Protein AF-A0A1Y2V4P5-F1 (afdb_monomer_lite)

Foldseek 3Di:
DVVVVVVVVVVVVVVVVVVVVVVVVVVVVVVVVVVVVVVVVVVVVVVVVVVVVVVVVVVVVVVVVVCVVVVVVVVVVVVVVVVVVVVVVVVVCVVPDPDDDPVVVVVVVVVVVVVVVVVVCCQPACPHPVRHPVVVVVVVVVVVVVVVVVVD

pLDDT: mean 91.2, std 8.04, range [57.41, 98.31]

Structure (mmCIF, N/CA/C/O backbone):
data_AF-A0A1Y2V4P5-F1
#
_entry.id   AF-A0A1Y2V4P5-F1
#
loop_
_atom_site.group_PDB
_atom_site.id
_atom_site.type_symbol
_atom_site.label_atom_id
_atom_site.label_alt_id
_atom_site.label_comp_id
_atom_site.label_asym_id
_atom_site.label_entity_id
_atom_site.label_seq_id
_atom_site.pdbx_PDB_ins_code
_atom_site.Cartn_x
_atom_site.Cartn_y
_atom_site.Cartn_z
_atom_site.occupancy
_atom_site.B_iso_or_equiv
_atom_site.auth_seq_id
_atom_site.auth_comp_id
_atom_site.auth_asym_id
_atom_site.auth_atom_id
_atom_site.pdbx_PDB_model_num
ATOM 1 N N . LEU A 1 1 ? 54.640 -1.227 -67.099 1.00 63.88 1 LEU A N 1
ATOM 2 C CA . LEU A 1 1 ? 53.188 -1.369 -67.355 1.00 63.88 1 LEU A CA 1
ATOM 3 C C . LEU A 1 1 ? 52.501 -2.134 -66.219 1.00 63.88 1 LEU A C 1
ATOM 5 O O . LEU A 1 1 ? 51.773 -1.496 -65.479 1.00 63.88 1 LEU A O 1
ATOM 9 N N . ARG A 1 2 ? 52.864 -3.396 -65.936 1.00 77.75 2 ARG A N 1
ATOM 10 C CA . ARG A 1 2 ? 52.255 -4.213 -64.853 1.00 77.75 2 ARG A CA 1
ATOM 11 C C . ARG A 1 2 ? 52.201 -3.594 -63.443 1.00 77.75 2 ARG A C 1
ATOM 13 O O . ARG A 1 2 ? 51.210 -3.768 -62.751 1.00 77.75 2 ARG A O 1
ATOM 20 N N . ALA A 1 3 ? 53.236 -2.876 -62.998 1.00 87.50 3 ALA A N 1
ATOM 21 C CA . ALA A 1 3 ? 53.235 -2.251 -61.665 1.00 87.50 3 ALA A CA 1
ATOM 22 C C . ALA A 1 3 ? 52.226 -1.092 -61.545 1.00 87.50 3 ALA A C 1
ATOM 24 O O . ALA A 1 3 ? 51.675 -0.853 -60.476 1.00 87.50 3 ALA A O 1
ATOM 25 N N . LEU A 1 4 ? 51.977 -0.390 -62.653 1.00 89.62 4 LEU A N 1
ATOM 26 C CA . LEU A 1 4 ? 51.050 0.738 -62.700 1.00 89.62 4 LEU A CA 1
ATOM 27 C C . LEU A 1 4 ? 49.599 0.240 -62.755 1.00 89.62 4 LEU A C 1
ATOM 29 O O . LEU A 1 4 ? 48.743 0.781 -62.067 1.00 89.62 4 LEU A O 1
ATOM 33 N N . GLU A 1 5 ? 49.357 -0.852 -63.483 1.00 90.44 5 GLU A N 1
ATOM 34 C CA . GLU A 1 5 ? 48.076 -1.575 -63.492 1.00 90.44 5 GLU A CA 1
ATOM 35 C C . GLU A 1 5 ? 47.750 -2.171 -62.112 1.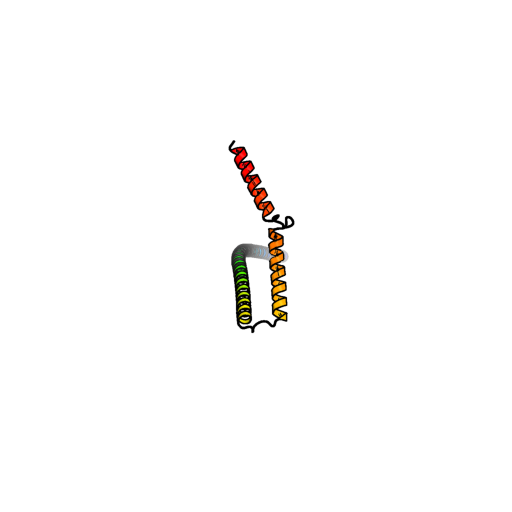00 90.44 5 GLU A C 1
ATOM 37 O O . GLU A 1 5 ? 46.641 -2.002 -61.617 1.00 90.44 5 GLU A O 1
ATOM 42 N N . ALA A 1 6 ? 48.726 -2.795 -61.440 1.00 90.94 6 ALA A N 1
ATOM 43 C CA . ALA A 1 6 ? 48.538 -3.329 -60.089 1.00 90.94 6 ALA A CA 1
ATOM 44 C C . ALA A 1 6 ? 48.200 -2.229 -59.067 1.00 90.94 6 ALA A C 1
ATOM 46 O O . ALA A 1 6 ? 47.293 -2.396 -58.255 1.00 90.94 6 ALA A O 1
ATOM 47 N N . PHE A 1 7 ? 48.884 -1.081 -59.140 1.00 92.25 7 PHE A N 1
ATOM 48 C CA . PHE A 1 7 ? 48.581 0.070 -58.289 1.00 92.25 7 PHE A CA 1
ATOM 49 C C . PHE A 1 7 ? 47.193 0.659 -58.580 1.00 92.25 7 PHE A C 1
ATOM 51 O O . PHE A 1 7 ? 46.476 1.040 -57.657 1.00 92.25 7 PHE A O 1
ATOM 58 N N . GLN A 1 8 ? 46.788 0.713 -59.852 1.00 93.06 8 GLN A N 1
ATOM 59 C CA . GLN A 1 8 ? 45.461 1.182 -60.247 1.00 93.06 8 GLN A CA 1
ATOM 60 C C . GLN A 1 8 ? 44.346 0.279 -59.696 1.00 93.06 8 GLN A C 1
ATOM 62 O O . GLN A 1 8 ? 43.347 0.792 -59.189 1.00 93.06 8 GLN A O 1
ATOM 67 N N . GLU A 1 9 ? 44.519 -1.043 -59.751 1.00 92.56 9 GLU A N 1
ATOM 68 C CA . GLU A 1 9 ? 43.554 -1.994 -59.187 1.00 92.56 9 GLU A CA 1
ATOM 69 C C . GLU A 1 9 ? 43.514 -1.947 -57.652 1.00 92.56 9 GLU A C 1
ATOM 71 O O . GLU A 1 9 ? 42.431 -1.975 -57.059 1.00 92.56 9 GLU A O 1
ATOM 76 N N . GLU A 1 10 ? 44.660 -1.787 -56.983 1.00 93.94 10 GLU A N 1
ATOM 77 C CA . GLU A 1 10 ? 44.693 -1.601 -55.528 1.00 93.94 10 GLU A CA 1
ATOM 78 C C . GLU A 1 10 ? 43.991 -0.297 -55.116 1.00 93.94 10 GLU A C 1
ATOM 80 O O . GLU A 1 10 ? 43.168 -0.295 -54.197 1.00 93.94 10 GLU A O 1
ATOM 85 N N . LEU A 1 11 ? 44.243 0.806 -55.830 1.00 95.25 11 LEU A N 1
ATOM 86 C CA . LEU A 1 11 ? 43.587 2.088 -55.577 1.00 95.25 11 LEU A CA 1
ATOM 87 C C . LEU A 1 11 ? 42.070 1.981 -55.767 1.00 95.25 11 LEU A C 1
ATOM 89 O O . LEU A 1 11 ? 41.306 2.463 -54.932 1.00 95.25 11 LEU A O 1
ATOM 93 N N . ARG A 1 12 ? 41.623 1.318 -56.840 1.00 94.69 12 ARG A N 1
ATOM 94 C CA . ARG A 1 12 ? 40.201 1.078 -57.100 1.00 94.69 12 ARG A CA 1
ATOM 95 C C . ARG A 1 12 ? 39.562 0.255 -55.985 1.00 94.69 12 ARG A C 1
ATOM 97 O O . ARG A 1 12 ? 38.476 0.604 -55.530 1.00 94.69 12 ARG A O 1
ATOM 104 N N . THR A 1 13 ? 40.245 -0.788 -55.522 1.00 95.38 13 THR A N 1
ATOM 105 C CA . THR A 1 13 ? 39.771 -1.643 -54.426 1.00 95.38 13 THR A CA 1
ATOM 106 C C . THR A 1 13 ? 39.636 -0.844 -53.132 1.00 95.38 13 THR A C 1
ATOM 108 O O . THR A 1 13 ? 38.563 -0.845 -52.534 1.00 95.38 13 THR A O 1
ATOM 111 N N . ARG A 1 14 ? 40.651 -0.058 -52.751 1.00 95.25 14 ARG A N 1
ATOM 112 C CA . ARG A 1 14 ? 40.589 0.785 -51.543 1.00 95.25 14 ARG A CA 1
ATOM 113 C C . ARG A 1 14 ? 39.506 1.857 -51.616 1.00 95.25 14 ARG A C 1
ATOM 115 O O . ARG A 1 14 ? 38.835 2.126 -50.624 1.00 95.25 14 ARG A O 1
ATOM 122 N N . LEU A 1 15 ? 39.309 2.474 -52.782 1.00 96.00 15 LEU A N 1
ATOM 123 C CA . LEU A 1 15 ? 38.233 3.450 -52.964 1.00 96.00 15 LEU A CA 1
ATOM 124 C C . LEU A 1 15 ? 36.855 2.795 -52.814 1.00 96.00 15 LEU A C 1
ATOM 126 O O . LEU A 1 15 ? 35.998 3.357 -52.135 1.00 96.00 15 LEU A O 1
ATOM 130 N N . LEU A 1 16 ? 36.660 1.594 -53.370 1.00 96.44 16 LEU A N 1
ATOM 131 C CA . LEU A 1 16 ? 35.429 0.822 -53.183 1.00 96.44 16 LEU A CA 1
ATOM 132 C C . LEU A 1 16 ? 35.216 0.437 -51.713 1.00 96.44 16 LEU A C 1
ATOM 134 O O . LEU A 1 16 ? 34.113 0.609 -51.197 1.00 96.44 16 LEU A O 1
ATOM 138 N N . GLU A 1 17 ? 36.257 -0.016 -51.016 1.00 96.69 17 GLU A N 1
ATOM 139 C CA . GLU A 1 17 ? 36.202 -0.311 -49.578 1.00 96.69 17 GLU A CA 1
ATOM 140 C C . GLU A 1 17 ? 35.799 0.920 -48.759 1.00 96.69 17 GLU A C 1
ATOM 142 O O . GLU A 1 17 ? 34.940 0.828 -47.880 1.00 96.69 17 GLU A O 1
ATOM 147 N N . HIS A 1 18 ? 36.359 2.093 -49.068 1.00 96.38 18 HIS A N 1
ATOM 148 C CA . HIS A 1 18 ? 35.982 3.343 -48.413 1.00 96.38 18 HIS A CA 1
ATOM 149 C C . HIS A 1 18 ? 34.531 3.743 -48.700 1.00 96.38 18 HIS A C 1
ATOM 151 O O . HIS A 1 18 ? 33.840 4.190 -47.782 1.00 96.38 18 HIS A O 1
ATOM 157 N N . THR A 1 19 ? 34.033 3.550 -49.924 1.00 96.31 19 THR A N 1
ATOM 158 C CA . THR A 1 19 ? 32.618 3.788 -50.247 1.00 96.31 19 THR A CA 1
ATOM 159 C C . THR A 1 19 ? 31.701 2.844 -49.467 1.00 96.31 19 THR A C 1
ATOM 161 O O . THR A 1 19 ? 30.756 3.306 -48.830 1.00 96.31 19 THR A O 1
ATOM 164 N N . ILE A 1 20 ? 32.023 1.548 -49.410 1.00 96.62 20 ILE A N 1
ATOM 165 C CA . ILE A 1 20 ? 31.262 0.562 -48.625 1.00 96.62 20 ILE A CA 1
ATOM 166 C C . ILE A 1 20 ? 31.280 0.930 -47.132 1.00 96.62 20 ILE A C 1
ATOM 168 O O . ILE A 1 20 ? 30.249 0.880 -46.454 1.00 96.62 20 ILE A O 1
ATOM 172 N N . ALA A 1 21 ? 32.431 1.347 -46.599 1.00 96.69 21 ALA A N 1
ATOM 173 C CA . ALA A 1 21 ? 32.545 1.801 -45.217 1.00 96.69 21 ALA A CA 1
ATOM 174 C C . ALA A 1 21 ? 31.667 3.038 -44.944 1.00 96.69 21 ALA A C 1
ATOM 176 O O . ALA A 1 21 ? 30.984 3.101 -43.922 1.00 96.69 21 ALA A O 1
ATOM 177 N N . LEU A 1 22 ? 31.615 4.004 -45.864 1.00 97.25 22 LEU A N 1
ATOM 178 C CA . LEU A 1 22 ? 30.737 5.170 -45.734 1.00 97.25 22 LEU A CA 1
ATOM 179 C C . LEU A 1 22 ? 29.254 4.780 -45.759 1.00 97.25 22 LEU A C 1
ATOM 181 O O . LEU A 1 22 ? 28.493 5.213 -44.888 1.00 97.25 22 LEU A O 1
ATOM 185 N N . ASP A 1 23 ? 28.844 3.922 -46.690 1.00 96.81 23 ASP A N 1
ATOM 186 C CA . ASP A 1 23 ? 27.454 3.474 -46.805 1.00 96.81 23 ASP A CA 1
ATOM 187 C C . ASP A 1 23 ? 27.000 2.701 -45.561 1.00 96.81 23 ASP A C 1
ATOM 189 O O . ASP A 1 23 ? 25.920 2.953 -45.011 1.00 96.81 23 ASP A O 1
ATOM 193 N N . THR A 1 24 ? 27.855 1.813 -45.047 1.00 96.88 24 THR A N 1
ATOM 194 C CA . THR A 1 24 ? 27.588 1.075 -43.804 1.00 96.88 24 THR A CA 1
ATOM 195 C C . THR A 1 24 ? 27.502 2.005 -42.595 1.00 96.88 24 THR A C 1
ATOM 197 O O . THR A 1 24 ? 26.588 1.856 -41.779 1.00 96.88 24 THR A O 1
ATOM 200 N N . MET A 1 25 ? 28.362 3.024 -42.496 1.00 97.00 25 MET A N 1
ATOM 201 C CA . MET A 1 25 ? 28.271 4.045 -41.446 1.00 97.00 25 MET A CA 1
ATOM 202 C C . MET A 1 25 ? 26.970 4.851 -41.532 1.00 97.00 25 MET A C 1
ATOM 204 O O . MET A 1 25 ? 26.321 5.099 -40.509 1.00 97.00 25 MET A O 1
ATOM 208 N N . HIS A 1 26 ? 26.532 5.228 -42.735 1.00 96.88 26 HIS A N 1
ATOM 209 C CA . HIS A 1 26 ? 25.262 5.926 -42.929 1.00 96.88 26 HIS A CA 1
ATOM 210 C C . HIS A 1 26 ? 24.056 5.061 -42.544 1.00 96.88 26 HIS A C 1
ATOM 212 O O . HIS A 1 26 ? 23.150 5.545 -41.850 1.00 96.88 26 HIS A O 1
ATOM 218 N N . ALA A 1 27 ? 24.048 3.787 -42.940 1.00 97.06 27 ALA A N 1
ATOM 219 C CA . ALA A 1 27 ? 23.013 2.833 -42.556 1.00 97.06 27 ALA A CA 1
ATOM 220 C C . ALA A 1 27 ? 22.975 2.627 -41.033 1.00 97.06 27 ALA A C 1
ATOM 222 O O . ALA A 1 27 ? 21.906 2.702 -40.417 1.00 97.06 27 ALA A O 1
ATOM 223 N N . LEU A 1 28 ? 24.142 2.464 -40.401 1.00 97.62 28 LEU A N 1
ATOM 224 C CA . LEU A 1 28 ? 24.252 2.293 -38.956 1.00 97.62 28 LEU A CA 1
ATOM 225 C C . LEU A 1 28 ? 23.748 3.531 -38.206 1.00 97.62 28 LEU A C 1
ATOM 227 O O . LEU A 1 28 ? 22.953 3.406 -37.276 1.00 97.62 28 LEU A O 1
ATOM 231 N N . LYS A 1 29 ? 24.115 4.738 -38.651 1.00 97.25 29 LYS A N 1
ATOM 232 C CA . LYS A 1 29 ? 23.642 5.999 -38.058 1.00 97.25 29 LYS A CA 1
ATOM 233 C C . LYS A 1 29 ? 22.119 6.132 -38.123 1.00 97.25 29 LYS A C 1
ATOM 235 O O . LYS A 1 29 ? 21.505 6.579 -37.153 1.00 97.25 29 LYS A O 1
ATOM 240 N N . LYS A 1 30 ? 21.493 5.732 -39.238 1.00 97.50 30 LYS A N 1
ATOM 241 C CA . LYS A 1 30 ? 20.023 5.698 -39.361 1.00 97.50 30 LYS A CA 1
ATOM 242 C C . LYS A 1 30 ? 19.407 4.710 -38.368 1.00 97.50 30 LYS A C 1
ATOM 244 O O . LYS A 1 30 ? 18.472 5.075 -37.658 1.00 97.50 30 LYS A O 1
ATOM 249 N N . ARG A 1 31 ? 19.967 3.501 -38.257 1.00 97.25 31 ARG A N 1
ATOM 250 C CA . ARG A 1 31 ? 19.486 2.474 -37.320 1.00 97.25 31 ARG A CA 1
ATOM 251 C C . ARG A 1 31 ? 19.613 2.915 -35.863 1.00 97.25 31 ARG A C 1
ATOM 253 O O . ARG A 1 31 ? 18.657 2.776 -35.108 1.00 97.25 31 ARG A O 1
ATOM 260 N N . VAL A 1 32 ? 20.740 3.521 -35.485 1.00 97.94 32 VAL A N 1
ATOM 261 C CA . VAL A 1 32 ? 20.949 4.074 -34.137 1.00 97.94 32 VAL A CA 1
ATOM 262 C C . VAL A 1 32 ? 19.889 5.124 -33.807 1.00 97.94 32 VAL A C 1
ATOM 264 O O . VAL A 1 32 ? 19.307 5.077 -32.727 1.00 97.94 32 VAL A O 1
ATOM 267 N N . ARG A 1 33 ? 19.578 6.031 -34.742 1.00 97.56 33 ARG A N 1
ATOM 268 C CA . ARG A 1 33 ? 18.516 7.032 -34.546 1.00 97.56 33 ARG A CA 1
ATOM 269 C C . ARG A 1 33 ? 17.133 6.396 -34.366 1.00 97.56 33 ARG A C 1
ATOM 271 O O . ARG A 1 33 ? 16.385 6.855 -33.507 1.00 9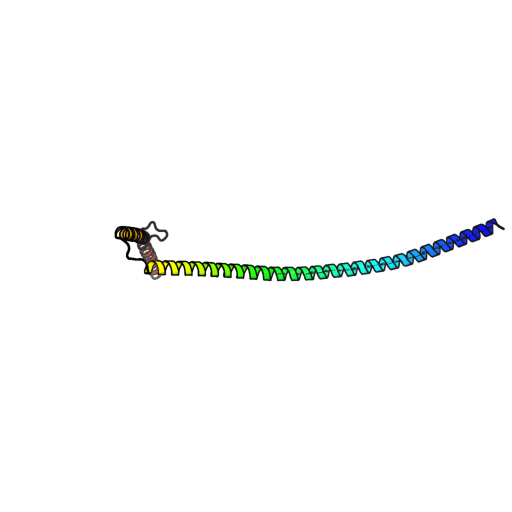7.56 33 ARG A O 1
ATOM 278 N N . SER A 1 34 ? 16.805 5.347 -35.129 1.00 97.69 34 SER A N 1
ATOM 279 C CA . SER A 1 34 ? 15.539 4.607 -34.965 1.00 97.69 34 SER A CA 1
ATOM 280 C C . SER A 1 34 ? 15.430 4.000 -33.570 1.00 97.69 34 SER A C 1
ATOM 282 O O . SER A 1 34 ? 14.491 4.294 -32.836 1.00 97.69 34 SER A O 1
ATOM 284 N N . VAL A 1 35 ? 16.457 3.253 -33.156 1.00 97.81 35 VAL A N 1
ATOM 285 C CA . VAL A 1 35 ? 16.493 2.593 -31.843 1.00 97.81 35 VAL A CA 1
ATOM 286 C C . VAL A 1 35 ? 16.458 3.615 -30.704 1.00 97.81 35 VAL A C 1
ATOM 288 O O . VAL A 1 35 ? 15.806 3.395 -29.688 1.00 97.81 35 VAL A O 1
ATOM 291 N N . GLN A 1 36 ? 17.118 4.767 -30.854 1.00 97.88 36 GLN A N 1
ATOM 292 C CA . GLN A 1 36 ? 17.042 5.845 -29.864 1.00 97.88 36 GLN A CA 1
ATOM 293 C C . GLN A 1 36 ? 15.625 6.416 -29.733 1.00 97.88 36 GLN A C 1
ATOM 295 O O . GLN A 1 36 ? 15.183 6.677 -28.613 1.00 97.88 36 GLN A O 1
ATOM 300 N N . LYS A 1 37 ? 14.901 6.578 -30.846 1.00 97.75 37 LYS A N 1
ATOM 301 C CA . LYS A 1 37 ? 13.505 7.031 -30.833 1.00 97.75 37 LYS A CA 1
ATOM 302 C C . LYS A 1 37 ? 12.594 6.005 -30.152 1.00 97.75 37 LYS A C 1
ATOM 304 O O . LYS A 1 37 ? 11.808 6.388 -29.292 1.00 97.75 37 LYS A O 1
ATOM 309 N N . GLU A 1 38 ? 12.754 4.724 -30.473 1.00 97.94 38 GLU A N 1
ATOM 310 C CA . GLU A 1 38 ? 12.013 3.620 -29.842 1.00 97.94 38 GLU A CA 1
ATOM 311 C C . GLU A 1 38 ? 12.307 3.515 -28.339 1.00 97.94 38 GLU A C 1
ATOM 313 O O . GLU A 1 38 ? 11.406 3.355 -27.520 1.00 97.94 38 GLU A O 1
ATOM 318 N N . LYS A 1 39 ? 13.571 3.683 -27.935 1.00 97.94 39 LYS A N 1
ATOM 319 C CA . LYS A 1 39 ? 13.948 3.723 -26.517 1.00 97.94 39 LYS A CA 1
ATOM 320 C C . LYS A 1 39 ? 13.233 4.854 -25.777 1.00 97.94 39 LYS A C 1
ATOM 322 O O . LYS A 1 39 ? 12.798 4.662 -24.642 1.00 97.94 39 LYS A O 1
ATOM 327 N N . LEU A 1 40 ? 13.143 6.036 -26.387 1.00 97.94 40 LEU A N 1
ATOM 328 C CA . LEU A 1 40 ? 12.450 7.176 -25.788 1.00 97.94 40 LEU A CA 1
ATOM 329 C C . LEU A 1 40 ? 10.944 6.923 -25.679 1.00 97.94 40 LEU A C 1
ATOM 331 O O . LEU A 1 40 ? 10.392 7.178 -24.611 1.00 97.94 40 LEU A O 1
ATOM 335 N N . SER A 1 41 ? 10.303 6.364 -26.712 1.00 98.06 41 SER A N 1
ATOM 336 C CA . SER A 1 41 ? 8.871 6.036 -26.655 1.00 98.06 41 SER A CA 1
ATOM 337 C C . SER A 1 41 ? 8.565 4.972 -25.598 1.00 98.06 41 SER A C 1
ATOM 339 O O . SER A 1 41 ? 7.670 5.150 -24.774 1.00 98.06 41 SER A O 1
ATOM 341 N N . LEU A 1 42 ? 9.376 3.914 -25.523 1.00 98.31 42 LEU A N 1
ATOM 342 C CA . LEU A 1 42 ? 9.232 2.892 -24.484 1.00 98.31 42 LEU A CA 1
ATOM 343 C C . LEU A 1 42 ? 9.425 3.479 -23.082 1.00 98.31 42 LEU A C 1
ATOM 345 O O . LEU A 1 42 ? 8.706 3.121 -22.151 1.00 98.31 42 LEU A O 1
ATOM 349 N N . ARG A 1 43 ? 10.362 4.420 -22.912 1.00 98.06 43 ARG A N 1
ATOM 350 C CA . ARG A 1 43 ? 10.545 5.111 -21.630 1.00 98.06 43 ARG A CA 1
ATOM 351 C C . ARG A 1 43 ? 9.307 5.923 -21.251 1.00 98.06 43 ARG A C 1
ATOM 353 O O . ARG A 1 43 ? 8.909 5.874 -20.088 1.00 98.06 43 ARG A O 1
ATOM 360 N N . THR A 1 44 ? 8.702 6.643 -22.195 1.00 97.88 44 THR A N 1
ATOM 361 C CA . THR A 1 44 ? 7.468 7.396 -21.928 1.00 97.88 44 THR A CA 1
ATOM 362 C C . THR A 1 44 ? 6.306 6.474 -21.572 1.00 97.88 44 THR A C 1
ATOM 364 O O . THR A 1 44 ? 5.577 6.762 -20.625 1.00 97.88 44 THR A O 1
ATOM 367 N N . ASP A 1 45 ? 6.189 5.323 -22.237 1.00 98.12 45 ASP A N 1
ATOM 368 C CA . ASP A 1 45 ? 5.160 4.331 -21.925 1.00 98.12 45 ASP A CA 1
ATOM 369 C C . ASP A 1 45 ? 5.352 3.714 -20.540 1.00 98.12 45 ASP A C 1
ATOM 371 O O . ASP A 1 45 ? 4.399 3.627 -19.768 1.00 98.12 45 ASP A O 1
ATOM 375 N N . ILE A 1 46 ? 6.588 3.362 -20.170 1.00 98.19 46 ILE A N 1
ATOM 376 C CA . ILE A 1 46 ? 6.900 2.864 -18.823 1.00 98.19 46 ILE A CA 1
ATOM 377 C C . ILE A 1 46 ? 6.526 3.902 -17.762 1.00 98.19 46 ILE A C 1
ATOM 379 O O . ILE A 1 46 ? 5.966 3.540 -16.727 1.00 98.19 46 ILE A O 1
ATOM 383 N N . MET A 1 47 ? 6.831 5.182 -17.994 1.00 98.06 47 MET A N 1
ATOM 384 C CA . MET A 1 47 ? 6.472 6.248 -17.055 1.00 98.06 47 MET A CA 1
ATOM 385 C C . MET A 1 47 ? 4.954 6.398 -16.919 1.00 98.06 47 MET A C 1
ATOM 387 O O . MET A 1 47 ? 4.461 6.484 -15.796 1.00 98.06 47 MET A O 1
ATOM 391 N N . ARG A 1 48 ? 4.213 6.347 -18.031 1.00 98.19 48 ARG A N 1
ATOM 392 C CA . ARG A 1 48 ? 2.745 6.372 -18.029 1.00 98.19 48 ARG A CA 1
ATOM 393 C C . ARG A 1 48 ? 2.154 5.190 -17.258 1.00 98.19 48 ARG A C 1
ATOM 395 O O . ARG A 1 48 ? 1.372 5.403 -16.338 1.00 98.19 48 ARG A O 1
ATOM 402 N N . ILE A 1 49 ? 2.583 3.964 -17.562 1.00 98.31 49 ILE A N 1
ATOM 403 C CA . ILE A 1 49 ? 2.094 2.751 -16.886 1.00 98.31 49 ILE A CA 1
ATOM 404 C C . ILE A 1 49 ? 2.402 2.803 -15.386 1.00 98.31 49 ILE A C 1
ATOM 406 O O . ILE A 1 49 ? 1.583 2.389 -14.571 1.00 98.31 49 ILE A O 1
ATOM 410 N N . ARG A 1 50 ? 3.574 3.311 -14.986 1.00 98.00 50 ARG A N 1
ATOM 411 C CA . ARG A 1 50 ? 3.901 3.479 -13.561 1.00 98.00 50 ARG A CA 1
ATOM 412 C C . ARG A 1 50 ? 2.948 4.448 -12.870 1.00 98.00 50 ARG A C 1
ATOM 414 O O . ARG A 1 50 ? 2.452 4.105 -11.803 1.00 98.00 50 ARG A O 1
ATOM 421 N N . ALA A 1 51 ? 2.654 5.588 -13.492 1.00 97.56 51 ALA A N 1
ATOM 422 C CA . ALA A 1 51 ? 1.698 6.551 -12.953 1.00 97.56 51 ALA A CA 1
ATOM 423 C C . ALA A 1 51 ? 0.284 5.952 -12.839 1.00 97.56 51 ALA A C 1
ATOM 425 O O . ALA A 1 51 ? -0.377 6.112 -11.816 1.00 97.56 51 ALA A O 1
ATOM 426 N N . GLU A 1 52 ? -0.167 5.198 -13.846 1.00 97.88 52 GLU A N 1
ATOM 427 C CA . GLU A 1 52 ? -1.455 4.489 -13.800 1.00 97.88 52 GLU A CA 1
ATOM 428 C C . GLU A 1 52 ? -1.493 3.455 -12.664 1.00 97.88 52 GLU A C 1
ATOM 430 O O . GLU A 1 52 ? -2.457 3.399 -11.899 1.00 97.88 52 GLU A O 1
ATOM 435 N N . ARG A 1 53 ? -0.423 2.666 -12.495 1.00 97.94 53 ARG A N 1
ATOM 436 C CA . ARG A 1 53 ? -0.320 1.676 -11.410 1.00 97.94 53 ARG A CA 1
ATOM 437 C C . ARG A 1 53 ? -0.319 2.325 -10.032 1.00 97.94 53 ARG A C 1
ATOM 439 O O . ARG A 1 53 ? -0.943 1.784 -9.126 1.00 97.94 53 ARG A O 1
ATOM 446 N N . GLU A 1 54 ? 0.345 3.463 -9.878 1.00 97.31 54 GLU A N 1
ATOM 447 C CA . GLU A 1 54 ? 0.346 4.229 -8.630 1.00 97.31 54 GLU A CA 1
ATOM 448 C C . GLU A 1 54 ? -1.061 4.734 -8.289 1.00 97.31 54 GLU A C 1
ATOM 450 O O . GLU A 1 54 ? -1.538 4.531 -7.174 1.00 97.31 54 GLU A O 1
ATOM 455 N N . GLN A 1 55 ? -1.787 5.287 -9.265 1.00 96.94 55 GLN A N 1
ATOM 456 C CA . GLN A 1 55 ? -3.179 5.699 -9.058 1.00 96.94 55 GLN A CA 1
ATOM 457 C C . GLN A 1 55 ? -4.087 4.530 -8.661 1.00 96.94 55 GLN A C 1
ATOM 459 O O . GLN A 1 55 ? -4.966 4.687 -7.811 1.00 96.94 55 GLN A O 1
ATOM 464 N N . VAL A 1 56 ? -3.898 3.358 -9.272 1.00 97.75 56 VAL A N 1
ATOM 465 C CA . VAL A 1 56 ? -4.649 2.151 -8.905 1.00 97.75 56 VAL A CA 1
ATOM 466 C C . VAL A 1 56 ? -4.290 1.698 -7.490 1.00 97.75 56 VAL A C 1
ATOM 468 O O . VAL A 1 56 ? -5.201 1.407 -6.718 1.00 97.75 56 VAL A O 1
ATOM 471 N N . ALA A 1 57 ? -3.008 1.699 -7.117 1.00 97.06 57 ALA A N 1
ATOM 472 C CA . ALA A 1 57 ? -2.565 1.337 -5.771 1.00 97.06 57 ALA A CA 1
ATOM 473 C C . ALA A 1 57 ? -3.201 2.238 -4.698 1.00 97.06 57 ALA A C 1
ATOM 475 O O . ALA A 1 57 ? -3.770 1.727 -3.737 1.00 97.06 57 ALA A O 1
ATOM 476 N N . LEU A 1 58 ? -3.238 3.557 -4.920 1.00 97.00 58 LEU A N 1
ATOM 477 C CA . LEU A 1 58 ? -3.898 4.500 -4.008 1.00 97.00 58 LEU A CA 1
ATOM 478 C C . LEU A 1 58 ? -5.397 4.208 -3.840 1.00 97.00 58 LEU A C 1
ATOM 480 O O . LEU A 1 58 ? -5.931 4.253 -2.730 1.00 97.00 58 LEU A O 1
ATOM 484 N N . LYS A 1 59 ? -6.095 3.872 -4.933 1.00 96.50 59 LYS A N 1
ATOM 485 C CA . LYS A 1 59 ? -7.514 3.481 -4.876 1.00 96.50 59 LYS A CA 1
ATOM 486 C C . LYS A 1 59 ? -7.705 2.163 -4.128 1.00 96.50 59 LYS A C 1
ATOM 488 O O . LYS A 1 59 ? -8.650 2.043 -3.350 1.00 96.50 59 LYS A O 1
ATOM 493 N N . MET A 1 60 ? -6.822 1.189 -4.348 1.00 97.12 60 MET A N 1
ATOM 494 C CA . MET A 1 60 ? -6.852 -0.091 -3.640 1.00 97.12 60 MET A CA 1
ATOM 495 C C . MET A 1 60 ? -6.651 0.097 -2.139 1.00 97.12 60 MET A C 1
ATOM 497 O O . MET A 1 60 ? -7.398 -0.488 -1.358 1.00 97.12 60 MET A O 1
ATOM 501 N N . ASP A 1 61 ? -5.700 0.936 -1.731 1.00 97.31 61 ASP A N 1
ATOM 502 C CA . ASP A 1 61 ? -5.446 1.212 -0.318 1.00 97.31 61 ASP A CA 1
ATOM 503 C C . ASP A 1 61 ? -6.644 1.910 0.339 1.00 97.31 61 ASP A C 1
ATOM 505 O O . ASP A 1 61 ? -7.057 1.521 1.431 1.00 97.31 61 ASP A O 1
ATOM 509 N N . ALA A 1 62 ? -7.294 2.852 -0.353 1.00 96.31 62 ALA A N 1
ATOM 510 C CA . ALA A 1 62 ? -8.522 3.476 0.141 1.00 96.31 62 ALA A CA 1
ATOM 511 C C . ALA A 1 62 ? -9.664 2.461 0.344 1.00 96.31 62 ALA A C 1
ATOM 513 O O . ALA A 1 62 ? -10.380 2.523 1.346 1.00 96.31 62 ALA A O 1
ATOM 514 N N . VAL A 1 63 ? -9.839 1.514 -0.584 1.00 97.44 63 VAL A N 1
ATOM 515 C CA . VAL A 1 63 ? -10.829 0.433 -0.442 1.00 97.44 63 VAL A CA 1
ATOM 516 C C . VAL A 1 63 ? -10.451 -0.503 0.704 1.00 97.44 63 VAL A C 1
ATOM 518 O O . VAL A 1 63 ? -11.322 -0.865 1.494 1.00 97.44 63 VAL A O 1
ATOM 521 N N . ARG A 1 64 ? -9.166 -0.853 0.838 1.00 97.12 64 ARG A N 1
ATOM 522 C CA . ARG A 1 64 ? -8.670 -1.713 1.919 1.00 97.12 64 ARG A CA 1
ATOM 523 C C . ARG A 1 64 ? -8.960 -1.103 3.286 1.00 97.12 64 ARG A C 1
ATOM 525 O O . ARG A 1 64 ? -9.538 -1.788 4.121 1.00 97.12 64 ARG A O 1
ATOM 532 N N . ILE A 1 65 ? -8.635 0.176 3.483 1.00 96.81 65 ILE A N 1
ATOM 533 C CA . ILE A 1 65 ? -8.884 0.883 4.748 1.00 96.81 65 ILE A CA 1
ATOM 534 C C . ILE A 1 65 ? -10.379 0.863 5.082 1.00 96.81 65 ILE A C 1
ATOM 536 O O . ILE A 1 65 ? -10.753 0.493 6.190 1.00 96.81 65 ILE A O 1
ATOM 540 N N . ARG A 1 66 ? -11.247 1.192 4.114 1.00 97.00 66 ARG A N 1
ATOM 541 C CA . ARG A 1 66 ? -12.707 1.169 4.319 1.00 97.00 66 ARG A CA 1
ATOM 542 C C . ARG A 1 66 ? -13.219 -0.221 4.692 1.00 97.00 66 ARG A C 1
ATOM 544 O O . ARG A 1 66 ? -14.056 -0.349 5.585 1.00 97.00 66 ARG A O 1
ATOM 551 N N . HIS A 1 67 ? -12.724 -1.254 4.015 1.00 97.69 67 HIS A N 1
ATOM 552 C CA . HIS A 1 67 ? -13.095 -2.633 4.309 1.00 97.69 67 HIS A CA 1
ATOM 553 C C . HIS A 1 67 ? -12.630 -3.052 5.706 1.00 97.69 67 HIS A C 1
ATOM 555 O O . HIS A 1 67 ? -13.404 -3.638 6.451 1.00 97.69 67 HIS A O 1
ATOM 561 N N . GLU A 1 68 ? -11.397 -2.729 6.090 1.00 97.38 68 GLU A N 1
ATOM 562 C CA . GLU A 1 68 ? -10.862 -3.050 7.413 1.00 97.38 68 GLU A CA 1
ATOM 563 C C . GLU A 1 68 ? -11.663 -2.367 8.527 1.00 97.38 68 GLU A C 1
ATOM 565 O O . GLU A 1 68 ? -12.047 -3.021 9.498 1.00 97.38 68 GLU A O 1
ATOM 570 N N . THR A 1 69 ? -12.014 -1.087 8.355 1.00 97.25 69 THR A N 1
ATOM 571 C CA . THR A 1 69 ? -12.864 -0.374 9.318 1.00 97.25 69 THR A CA 1
ATOM 572 C C . THR A 1 69 ? -14.252 -0.999 9.430 1.00 97.25 69 THR A C 1
ATOM 574 O O . THR A 1 69 ? -14.716 -1.248 10.542 1.00 97.25 69 THR A O 1
ATOM 577 N N . ALA A 1 70 ? -14.886 -1.321 8.298 1.00 97.00 70 ALA A N 1
ATOM 578 C CA . ALA A 1 70 ? -16.214 -1.931 8.283 1.00 97.00 70 ALA A CA 1
ATOM 579 C C . ALA A 1 70 ? -16.194 -3.353 8.867 1.00 97.00 70 ALA A C 1
ATOM 581 O O . ALA A 1 70 ? -17.081 -3.729 9.629 1.00 97.00 70 ALA A O 1
ATOM 582 N N . SER A 1 71 ? -15.155 -4.133 8.566 1.00 97.38 71 SER A N 1
ATOM 583 C CA . SER A 1 71 ? -14.969 -5.479 9.105 1.00 97.38 71 SER A CA 1
ATOM 584 C C . SER A 1 71 ? -14.760 -5.448 10.616 1.00 97.38 71 SER A C 1
ATOM 586 O O . SER A 1 71 ? -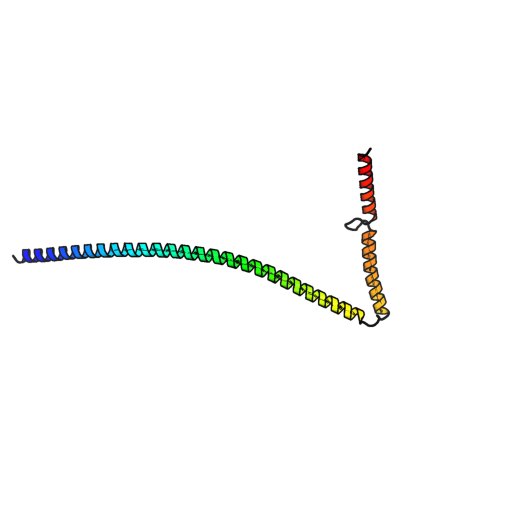15.318 -6.287 11.318 1.00 97.38 71 SER A O 1
ATOM 588 N N . LYS A 1 72 ? -13.987 -4.484 11.131 1.00 97.12 72 LYS A N 1
ATOM 589 C CA . LYS A 1 72 ? -13.780 -4.314 12.572 1.00 97.12 72 LYS A CA 1
ATOM 590 C C . LYS A 1 72 ? -15.071 -3.913 13.280 1.00 97.12 72 LYS A C 1
ATOM 592 O O . LYS A 1 72 ? -15.389 -4.472 14.324 1.00 97.12 72 LYS A O 1
ATOM 597 N N . GLU A 1 73 ? -15.832 -2.981 12.709 1.00 96.94 73 GLU A N 1
ATOM 598 C CA . GLU A 1 73 ? -17.139 -2.595 13.247 1.00 96.94 73 GLU A CA 1
ATOM 599 C C . GLU A 1 73 ? -18.114 -3.779 13.243 1.00 96.94 73 GLU A C 1
ATOM 601 O O . GLU A 1 73 ? -18.755 -4.054 14.256 1.00 96.94 73 GLU A O 1
ATOM 606 N N . SER A 1 74 ? -18.179 -4.527 12.140 1.00 96.50 74 SER A N 1
ATOM 607 C CA . SER A 1 74 ? -19.013 -5.724 12.034 1.00 96.50 74 SER A CA 1
ATOM 608 C C . SER A 1 74 ? -18.619 -6.787 13.058 1.00 96.50 74 SER A C 1
ATOM 610 O O . SER A 1 74 ? -19.497 -7.379 13.680 1.00 96.50 74 SER A O 1
ATOM 612 N N . LEU A 1 75 ? -17.319 -7.020 13.261 1.00 97.06 75 LEU A N 1
ATOM 613 C CA . LEU A 1 75 ? -16.827 -7.976 14.252 1.00 97.06 75 LEU A CA 1
ATOM 614 C C . LEU A 1 75 ? -17.179 -7.531 15.674 1.00 97.06 75 LEU A C 1
ATOM 616 O O . LEU A 1 75 ? -17.642 -8.343 16.467 1.00 97.06 75 LEU A O 1
ATOM 620 N N . ASN A 1 76 ? -17.027 -6.241 15.981 1.00 96.88 76 ASN A N 1
ATOM 621 C CA . ASN A 1 76 ? -17.421 -5.684 17.274 1.00 96.88 76 ASN A CA 1
ATOM 622 C C . ASN A 1 76 ? -18.928 -5.818 17.513 1.00 96.88 76 ASN A C 1
ATOM 624 O O . ASN A 1 76 ? -19.337 -6.173 18.613 1.00 96.88 76 ASN A O 1
ATOM 628 N N . ARG A 1 77 ? -19.759 -5.558 16.495 1.00 96.19 77 ARG A N 1
ATOM 629 C CA . ARG A 1 77 ? -21.218 -5.724 16.589 1.00 96.19 77 ARG A CA 1
ATOM 630 C C . ARG A 1 77 ? -21.610 -7.182 16.787 1.00 96.19 77 ARG A C 1
ATOM 632 O O . ARG A 1 77 ? -22.505 -7.450 17.578 1.00 96.19 77 ARG A O 1
ATOM 639 N N . LEU A 1 78 ? -20.937 -8.109 16.109 1.00 96.81 78 LEU A N 1
ATOM 640 C CA . LEU A 1 78 ? -21.173 -9.541 16.277 1.00 96.81 78 LEU A CA 1
ATOM 641 C C . LEU A 1 78 ? -20.736 -10.022 17.666 1.00 96.81 78 LEU A C 1
ATOM 643 O O . LEU A 1 78 ? -21.477 -10.754 18.311 1.00 96.81 78 LEU A O 1
ATOM 647 N N . GLY A 1 79 ? -19.588 -9.548 18.156 1.00 96.56 79 GLY A N 1
ATOM 648 C CA . GLY A 1 79 ? -19.141 -9.796 19.526 1.00 96.56 79 GLY A CA 1
ATOM 649 C C . GLY A 1 79 ? -20.122 -9.241 20.558 1.00 96.56 79 GLY A C 1
ATOM 650 O O . GLY A 1 79 ? -20.501 -9.956 21.477 1.00 96.56 79 GLY A O 1
ATOM 651 N N . LEU A 1 80 ? -20.602 -8.006 20.369 1.00 96.12 80 LEU A N 1
ATOM 652 C CA . LEU A 1 80 ? -21.615 -7.408 21.238 1.00 96.12 80 LEU A CA 1
ATOM 653 C C . LEU A 1 80 ? -22.917 -8.217 21.218 1.00 96.12 80 LEU A C 1
ATOM 655 O O . LEU A 1 80 ? -23.443 -8.518 22.283 1.00 96.12 80 LEU A O 1
ATOM 659 N N . SER A 1 81 ? -23.401 -8.610 20.037 1.00 96.69 81 SER A N 1
ATOM 660 C CA . SER A 1 81 ? -24.591 -9.460 19.905 1.00 96.69 81 SER A CA 1
ATOM 661 C C . SER A 1 81 ? -24.415 -10.769 20.668 1.00 96.69 81 SER A C 1
ATOM 663 O O . SER A 1 81 ? -25.248 -11.083 21.503 1.00 96.69 81 SER A O 1
ATOM 665 N N . SER A 1 82 ? -23.288 -11.462 20.479 1.00 96.94 82 SER A N 1
ATOM 666 C CA . SER A 1 82 ? -22.987 -12.698 21.211 1.00 96.94 82 SER A CA 1
ATOM 667 C C . SER A 1 82 ? -22.992 -12.478 22.723 1.00 96.94 82 SER A C 1
ATOM 669 O O . SER A 1 82 ? -23.584 -13.264 23.448 1.00 96.94 82 SER A O 1
ATOM 671 N N . THR A 1 83 ? -22.384 -11.392 23.214 1.00 96.69 83 THR A N 1
ATOM 672 C CA . THR A 1 83 ? -22.407 -11.096 24.655 1.00 96.69 83 THR A CA 1
ATOM 673 C C . THR A 1 83 ? -23.803 -10.748 25.167 1.00 96.69 83 THR A C 1
ATOM 675 O O . THR A 1 83 ? -24.107 -11.027 26.322 1.00 96.69 83 THR A O 1
ATOM 678 N N . MET A 1 84 ? -24.654 -10.131 24.342 1.00 95.81 84 MET A N 1
ATOM 679 C CA . MET A 1 84 ? -26.043 -9.846 24.707 1.00 95.81 84 MET A CA 1
ATOM 680 C C . MET A 1 84 ? -26.857 -11.136 24.780 1.00 95.81 84 MET A C 1
ATOM 682 O O . MET A 1 84 ? -27.579 -11.314 25.757 1.00 95.81 84 MET A O 1
ATOM 686 N N . ASP A 1 85 ? -26.671 -12.045 23.823 1.00 96.69 85 ASP A N 1
ATOM 687 C CA . ASP A 1 85 ? -27.305 -13.366 23.819 1.00 96.69 85 ASP A CA 1
ATOM 688 C C . ASP A 1 85 ? -26.865 -14.187 25.049 1.00 96.69 85 ASP A C 1
ATOM 690 O O . ASP A 1 85 ? -27.693 -14.806 25.718 1.00 96.69 85 ASP A O 1
ATOM 694 N N . ASP A 1 86 ? -25.581 -14.126 25.424 1.00 96.12 86 ASP A N 1
ATOM 695 C CA . ASP A 1 86 ? -25.059 -14.774 26.636 1.00 96.12 86 ASP A CA 1
ATOM 696 C C . ASP A 1 86 ? -25.686 -14.195 27.918 1.00 96.12 86 ASP A C 1
ATOM 698 O O . ASP A 1 86 ? -26.005 -14.933 28.856 1.00 96.12 86 ASP A O 1
ATOM 702 N N . ILE A 1 87 ? -25.880 -12.871 27.974 1.00 95.44 87 ILE A N 1
ATOM 703 C CA . ILE A 1 87 ? -26.557 -12.199 29.093 1.00 95.44 87 ILE A CA 1
ATOM 704 C C . ILE A 1 87 ? -28.032 -12.604 29.148 1.00 95.44 87 ILE A C 1
ATOM 706 O O . ILE A 1 87 ? -28.535 -12.890 30.235 1.00 95.44 87 ILE A O 1
ATOM 710 N N . GLU A 1 88 ? -28.728 -12.632 28.011 1.00 94.44 88 GLU A N 1
ATOM 711 C CA . GLU A 1 88 ? -30.130 -13.048 27.936 1.00 94.44 88 GLU A CA 1
ATOM 712 C C . GLU A 1 88 ? -30.290 -14.488 28.427 1.00 94.44 88 GLU A C 1
ATOM 714 O O . GLU A 1 88 ? -31.097 -14.743 29.323 1.00 94.44 88 GLU A O 1
ATOM 719 N N . LEU A 1 89 ? -29.421 -15.393 27.972 1.00 95.62 89 LEU A N 1
ATOM 720 C CA . LEU A 1 89 ? -29.378 -16.775 28.437 1.00 95.62 89 LEU A CA 1
ATOM 721 C C . LEU A 1 89 ? -29.099 -16.870 29.946 1.00 95.62 89 LEU A C 1
ATOM 723 O O . LEU A 1 89 ? -29.746 -17.643 30.654 1.00 95.62 89 LEU A O 1
ATOM 727 N N . ALA A 1 90 ? -28.158 -16.083 30.474 1.00 93.62 90 ALA A N 1
ATOM 728 C CA . ALA A 1 90 ? -27.872 -16.051 31.908 1.00 93.62 90 ALA A CA 1
ATOM 729 C C . ALA A 1 90 ? -29.073 -15.548 32.728 1.00 93.62 90 ALA A C 1
ATOM 731 O O . ALA A 1 90 ? -29.356 -16.085 33.802 1.00 93.62 90 ALA A O 1
ATOM 732 N N . ILE A 1 91 ? -29.808 -14.554 32.221 1.00 92.81 91 ILE A N 1
ATOM 733 C CA . ILE A 1 91 ? -31.029 -14.038 32.850 1.00 92.81 91 ILE A CA 1
ATOM 734 C C . ILE A 1 91 ? -32.142 -15.088 32.814 1.00 92.81 91 ILE A C 1
ATOM 736 O O . ILE A 1 91 ? -32.806 -15.295 33.830 1.00 92.81 91 ILE A O 1
ATOM 740 N N . GLU A 1 92 ? -32.366 -15.751 31.680 1.00 92.50 92 GLU A N 1
ATOM 741 C CA . GLU A 1 92 ? -33.368 -16.816 31.554 1.00 92.50 92 GLU A CA 1
ATOM 742 C C . GLU A 1 92 ? -33.064 -17.995 32.480 1.00 92.50 92 GLU A C 1
ATOM 744 O O . GLU A 1 92 ? -33.957 -18.473 33.186 1.00 92.50 92 GLU A O 1
ATOM 749 N N . ASN A 1 93 ? -31.795 -18.401 32.553 1.00 89.69 93 ASN A N 1
ATOM 750 C CA . ASN A 1 93 ? -31.329 -19.422 33.486 1.00 89.69 93 ASN A CA 1
ATOM 751 C C . ASN A 1 93 ? -31.527 -18.986 34.941 1.00 89.69 93 ASN A C 1
ATOM 753 O O . ASN A 1 93 ? -31.988 -19.781 35.753 1.00 89.69 93 ASN A O 1
ATOM 757 N N . GLY A 1 94 ? -31.239 -17.723 35.271 1.00 87.06 94 GLY A N 1
ATOM 758 C CA . GLY A 1 94 ? -31.466 -17.169 36.606 1.00 87.06 94 GLY A CA 1
ATOM 759 C C . GLY A 1 94 ? -32.947 -17.100 36.991 1.00 87.06 94 GLY A C 1
ATOM 760 O O . GLY A 1 94 ? -33.291 -17.385 38.132 1.00 87.06 94 GLY A O 1
ATOM 761 N N . LYS A 1 95 ? -33.840 -16.772 36.047 1.00 87.38 95 LYS A N 1
ATOM 762 C CA . LYS A 1 95 ? -35.301 -16.764 36.262 1.00 87.38 95 LYS A CA 1
ATOM 763 C C . LYS A 1 95 ? -35.889 -18.167 36.401 1.00 87.38 95 LYS A C 1
ATOM 765 O O . LYS A 1 95 ? -36.872 -18.341 37.111 1.00 87.38 95 LYS A O 1
ATOM 770 N N . SER A 1 96 ? -35.319 -19.134 35.688 1.00 86.19 96 SER A N 1
ATOM 771 C CA . SER A 1 96 ? -35.757 -20.535 35.703 1.00 86.19 96 SER A CA 1
ATOM 772 C C . SER A 1 96 ? -35.097 -21.346 36.822 1.00 86.19 96 SER A C 1
ATOM 774 O O . SER A 1 96 ? -35.442 -22.513 37.017 1.00 86.19 96 SER A O 1
ATOM 776 N N . ALA A 1 97 ? -34.136 -20.757 37.540 1.00 83.31 97 ALA A N 1
ATOM 777 C CA . ALA A 1 97 ? -33.460 -21.402 38.649 1.00 83.31 97 ALA A CA 1
ATOM 778 C C . ALA A 1 97 ? -34.435 -21.620 39.821 1.00 83.31 97 ALA A C 1
ATOM 780 O O . ALA A 1 97 ? -35.259 -20.749 40.110 1.00 83.31 97 ALA A O 1
ATOM 781 N N . PRO A 1 98 ? -34.352 -22.770 40.510 1.00 81.88 98 PRO A N 1
ATOM 782 C CA . PRO A 1 98 ? -35.111 -22.995 41.732 1.00 81.88 98 PRO A CA 1
ATOM 783 C C . PRO A 1 98 ? -34.697 -21.996 42.821 1.00 81.88 98 PRO A C 1
ATOM 785 O O . PRO A 1 98 ? -33.570 -21.494 42.815 1.00 81.88 98 PRO A O 1
ATOM 788 N N . ASP A 1 99 ? -35.600 -21.747 43.773 1.00 80.25 99 ASP A N 1
ATOM 789 C CA . ASP A 1 99 ? -35.321 -20.880 44.918 1.00 80.25 99 ASP A CA 1
ATOM 790 C C . ASP A 1 99 ? -34.018 -21.299 45.616 1.00 80.25 99 ASP A C 1
ATOM 792 O O . ASP A 1 99 ? -33.794 -22.478 45.915 1.00 80.25 99 ASP A O 1
ATOM 796 N N . LEU A 1 100 ? -33.156 -20.309 45.863 1.00 80.31 100 LEU A N 1
ATOM 797 C CA . LEU A 1 100 ? -31.856 -20.495 46.503 1.00 80.31 100 LEU A CA 1
ATOM 798 C C . LEU A 1 100 ? -32.032 -21.187 47.853 1.00 80.31 100 LEU A C 1
ATOM 800 O O . LEU A 1 100 ? -32.921 -20.849 48.640 1.00 80.31 100 LEU A O 1
ATOM 804 N N . ASN A 1 101 ? -31.139 -22.122 48.166 1.00 84.06 101 ASN A N 1
ATOM 805 C CA . ASN A 1 101 ? -31.145 -22.706 49.498 1.00 84.06 101 ASN A CA 1
ATOM 806 C C . ASN A 1 101 ? -30.730 -21.644 50.552 1.00 84.06 101 ASN A C 1
ATOM 808 O O . ASN A 1 101 ? -30.064 -20.656 50.229 1.00 84.06 101 ASN A O 1
ATOM 812 N N . PRO A 1 102 ? -31.067 -21.820 51.844 1.00 79.81 102 PRO A N 1
ATOM 813 C CA . PRO A 1 102 ? -30.877 -20.773 52.858 1.00 79.81 102 PRO A CA 1
ATOM 814 C C . PRO A 1 102 ? -29.420 -20.319 53.054 1.00 79.81 102 PRO A C 1
ATOM 816 O O . PRO A 1 102 ? -29.166 -19.240 53.589 1.00 79.81 102 PRO A O 1
ATOM 819 N N . LYS A 1 103 ? -28.445 -21.155 52.668 1.00 83.56 103 LYS A N 1
ATOM 820 C CA . LYS A 1 103 ? -27.015 -20.817 52.720 1.00 83.56 103 LYS A CA 1
ATOM 821 C C . LYS A 1 103 ? -26.601 -19.957 51.527 1.00 83.56 103 LYS A C 1
ATOM 823 O O . LYS A 1 103 ? -25.905 -18.965 51.726 1.00 83.56 103 LYS A O 1
ATOM 828 N N . GLU A 1 104 ? -27.041 -20.309 50.324 1.00 82.69 104 GLU A N 1
ATOM 829 C CA . GLU A 1 104 ? -26.800 -19.535 49.103 1.00 82.69 104 GLU A CA 1
ATOM 830 C C . GLU A 1 104 ? -27.496 -18.174 49.152 1.00 82.69 104 GLU A C 1
ATOM 832 O O . GLU A 1 104 ? -26.909 -17.166 48.768 1.00 82.69 104 GLU A O 1
ATOM 837 N N . GLN A 1 105 ? -28.704 -18.119 49.712 1.00 81.88 105 GLN A N 1
ATOM 838 C CA . GLN A 1 105 ? -29.464 -16.881 49.864 1.00 81.88 105 GLN A CA 1
ATOM 839 C C . GLN A 1 105 ? -28.751 -15.887 50.795 1.00 81.88 105 GLN A C 1
ATOM 841 O O . GLN A 1 105 ? -28.556 -14.730 50.430 1.00 81.88 105 GLN A O 1
ATOM 846 N N . LYS A 1 106 ? -28.236 -16.358 51.942 1.00 82.31 106 LYS A N 1
ATOM 847 C CA . LYS A 1 106 ? -27.395 -15.540 52.835 1.00 82.31 106 LYS A CA 1
ATOM 848 C C . LYS A 1 106 ? -26.110 -15.058 52.163 1.00 82.31 106 LYS A C 1
ATOM 850 O O . LYS A 1 106 ? -25.687 -13.932 52.404 1.00 82.31 106 LYS A O 1
ATOM 855 N N . ALA A 1 107 ? -25.472 -15.894 51.344 1.00 84.06 107 ALA A N 1
ATOM 856 C CA . ALA A 1 107 ? -24.267 -15.500 50.617 1.00 84.06 107 ALA A CA 1
ATOM 857 C C . ALA A 1 107 ? -24.566 -14.404 49.577 1.00 84.06 107 ALA A C 1
ATOM 859 O O . ALA A 1 107 ? -23.838 -13.413 49.500 1.00 84.06 107 ALA A O 1
ATOM 860 N N . ALA A 1 108 ? -25.668 -14.539 48.835 1.00 82.50 108 ALA A N 1
ATOM 861 C CA . ALA A 1 108 ? -26.122 -13.529 47.884 1.00 82.50 108 ALA A CA 1
ATOM 862 C C . ALA A 1 108 ? -26.476 -12.204 48.585 1.00 82.50 108 ALA A C 1
ATOM 864 O O . ALA A 1 108 ? -26.027 -11.140 48.162 1.00 82.50 108 ALA A O 1
ATOM 865 N N . GLU A 1 109 ? -27.207 -12.251 49.701 1.00 83.94 109 GLU A N 1
ATOM 866 C CA . GLU A 1 109 ? -27.527 -11.066 50.505 1.00 83.94 109 GLU A CA 1
ATOM 867 C C . GLU A 1 109 ? -26.276 -10.340 51.010 1.00 83.94 109 GLU A C 1
ATOM 869 O O . GLU A 1 109 ? -26.216 -9.116 50.916 1.00 83.94 109 GLU A O 1
ATOM 874 N N . LEU A 1 110 ? -25.259 -11.072 51.479 1.00 86.62 110 LEU A N 1
ATOM 875 C CA . LEU A 1 110 ? -23.985 -10.485 51.909 1.00 86.62 110 LEU A CA 1
ATOM 876 C C . LEU A 1 110 ? -23.262 -9.778 50.756 1.00 86.62 110 LEU A C 1
ATOM 878 O O . LEU A 1 110 ? -22.837 -8.636 50.923 1.00 86.62 110 LEU A O 1
ATOM 882 N N . SER A 1 111 ? -23.193 -10.401 49.575 1.00 83.25 111 SER A N 1
ATOM 883 C CA . SER A 1 111 ? -22.587 -9.764 48.395 1.00 83.25 111 SER A CA 1
ATOM 884 C C . SER A 1 111 ? -23.340 -8.502 47.946 1.00 83.25 111 SER A C 1
ATOM 886 O O . SER A 1 111 ? -22.729 -7.488 47.606 1.00 83.25 111 SER A O 1
ATOM 888 N N . ASN A 1 112 ? -24.674 -8.512 48.025 1.00 86.25 112 ASN A N 1
ATOM 889 C CA . ASN A 1 112 ? -25.491 -7.333 47.747 1.00 86.25 112 ASN A CA 1
ATOM 890 C C . ASN A 1 112 ? -25.263 -6.235 48.795 1.00 86.25 112 ASN A C 1
ATOM 892 O O . ASN A 1 112 ? -25.255 -5.047 48.460 1.00 86.25 112 ASN A O 1
ATOM 896 N N . LEU A 1 113 ? -25.049 -6.617 50.057 1.00 90.12 113 LEU A N 1
ATOM 897 C CA . LEU A 1 113 ? -24.755 -5.684 51.138 1.00 90.12 113 LEU A CA 1
ATOM 898 C C . LEU A 1 113 ? -23.424 -4.957 50.911 1.00 90.12 113 LEU A C 1
ATOM 900 O O . LEU A 1 113 ? -23.360 -3.747 51.106 1.00 90.12 113 LEU A O 1
ATOM 904 N N . GLU A 1 114 ? -22.381 -5.658 50.461 1.00 86.88 114 GLU A N 1
ATOM 905 C CA . GLU A 1 114 ? -21.079 -5.055 50.132 1.00 86.88 114 GLU A CA 1
ATOM 906 C C . GLU A 1 114 ? -21.204 -3.998 49.025 1.00 86.88 114 GLU A C 1
ATOM 908 O O . GLU A 1 114 ? -20.673 -2.889 49.146 1.00 86.88 114 GLU A O 1
ATOM 913 N N . LEU A 1 115 ? -21.989 -4.295 47.985 1.00 86.81 115 LEU A N 1
ATOM 914 C CA . LEU A 1 115 ? -22.322 -3.341 46.925 1.00 86.81 115 LEU A CA 1
ATOM 915 C C . LEU A 1 115 ? -23.037 -2.102 47.480 1.00 86.81 115 LEU A C 1
ATOM 917 O O . LEU A 1 115 ? -22.645 -0.972 47.176 1.00 86.81 115 LEU A O 1
ATOM 921 N N . LEU A 1 116 ? -24.046 -2.290 48.333 1.00 87.88 116 LEU A N 1
ATOM 922 C CA . LEU A 1 116 ? -24.762 -1.184 48.975 1.00 87.88 116 LEU A CA 1
ATOM 923 C C . LEU A 1 116 ? -23.846 -0.345 49.872 1.00 87.88 116 LEU A C 1
ATOM 925 O O . LEU A 1 116 ? -23.907 0.884 49.821 1.00 87.88 116 LEU A O 1
ATOM 929 N N . ILE A 1 117 ? -22.966 -0.983 50.644 1.00 88.00 117 ILE A N 1
ATOM 930 C CA . ILE A 1 117 ? -21.993 -0.303 51.504 1.00 88.00 117 ILE A CA 1
ATOM 931 C C . ILE A 1 117 ? -21.025 0.522 50.660 1.00 88.00 117 ILE A C 1
ATOM 933 O O . ILE A 1 117 ? -20.804 1.686 50.980 1.00 88.00 117 ILE A O 1
ATOM 937 N N . SER A 1 118 ? -20.492 -0.025 49.563 1.00 85.56 118 SER A N 1
ATOM 938 C CA . SER A 1 118 ? -19.592 0.721 48.671 1.00 85.56 118 SER A CA 1
ATOM 939 C C . SER A 1 118 ? -20.273 1.964 48.081 1.00 85.56 118 SER A C 1
ATOM 941 O O . SER A 1 118 ? -19.694 3.055 48.062 1.00 85.56 118 SER A O 1
ATOM 943 N N . ARG A 1 119 ? -21.550 1.840 47.696 1.00 84.56 119 ARG A N 1
ATOM 944 C CA . ARG A 1 119 ? -22.358 2.952 47.191 1.00 84.56 119 ARG A CA 1
ATOM 945 C C . ARG A 1 119 ? -22.576 4.016 48.262 1.00 84.56 119 ARG A C 1
ATOM 947 O O . ARG A 1 119 ? -22.301 5.187 48.009 1.00 84.56 119 ARG A O 1
ATOM 954 N N . ILE A 1 120 ? -23.009 3.621 49.458 1.00 87.25 120 ILE A N 1
ATOM 955 C CA . ILE A 1 120 ? -23.225 4.542 50.582 1.00 87.25 120 ILE A CA 1
ATOM 956 C C . ILE A 1 120 ? -21.908 5.212 50.989 1.00 87.25 120 ILE A C 1
ATOM 958 O O . ILE A 1 120 ? -21.882 6.421 51.206 1.00 87.25 120 ILE A O 1
ATOM 962 N N . ALA A 1 121 ? -20.801 4.469 51.024 1.00 86.50 121 ALA A N 1
ATOM 963 C CA . ALA A 1 121 ? -19.480 5.002 51.331 1.00 86.50 121 ALA A CA 1
ATOM 964 C C . ALA A 1 121 ? -19.054 6.064 50.311 1.00 86.50 121 ALA 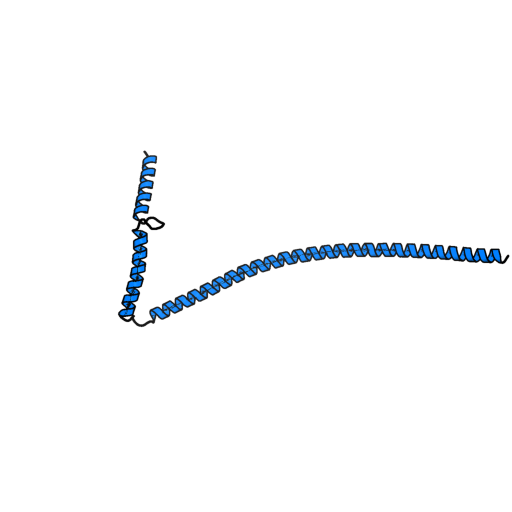A C 1
ATOM 966 O O . ALA A 1 121 ? -18.577 7.119 50.711 1.00 86.50 121 ALA A O 1
ATOM 967 N N . SER A 1 122 ? -19.288 5.851 49.012 1.00 82.75 122 SER A N 1
ATOM 968 C CA . SER A 1 122 ? -18.986 6.866 47.992 1.00 82.75 122 SER A CA 1
ATOM 969 C C . SER A 1 122 ? -19.808 8.155 48.163 1.00 82.75 122 SER A C 1
ATOM 971 O O . SER A 1 122 ? -19.286 9.252 47.970 1.00 82.75 122 SER A O 1
ATOM 973 N N . GLN A 1 123 ? -21.071 8.035 48.586 1.00 84.00 123 GLN A N 1
ATOM 974 C CA . GLN A 1 123 ? -21.989 9.162 48.776 1.00 84.00 123 GLN A CA 1
ATOM 975 C C . GLN A 1 123 ? -21.763 9.920 50.093 1.00 84.00 123 GLN A C 1
ATOM 977 O O . GLN A 1 123 ? -21.921 11.141 50.128 1.00 84.00 123 GLN A O 1
ATOM 982 N N . ALA A 1 124 ? -21.413 9.217 51.171 1.00 83.69 124 ALA A N 1
ATOM 983 C CA . ALA A 1 124 ? -21.261 9.785 52.511 1.00 83.69 124 ALA A CA 1
ATOM 984 C C . ALA A 1 124 ? -19.810 10.158 52.855 1.00 83.69 124 ALA A C 1
ATOM 986 O O . ALA A 1 124 ? -19.587 11.067 53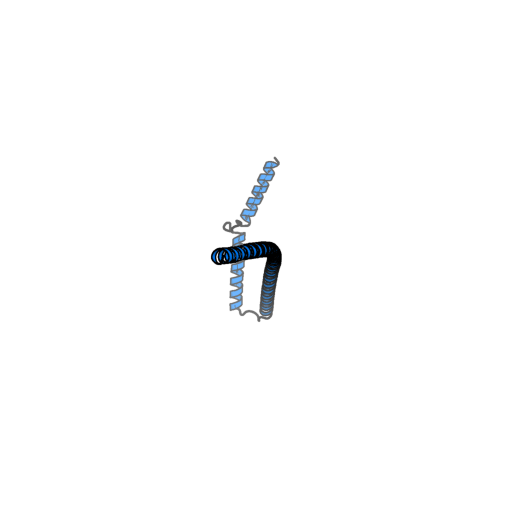.654 1.00 83.69 124 ALA A O 1
ATOM 987 N N . SER A 1 125 ? -18.820 9.472 52.276 1.0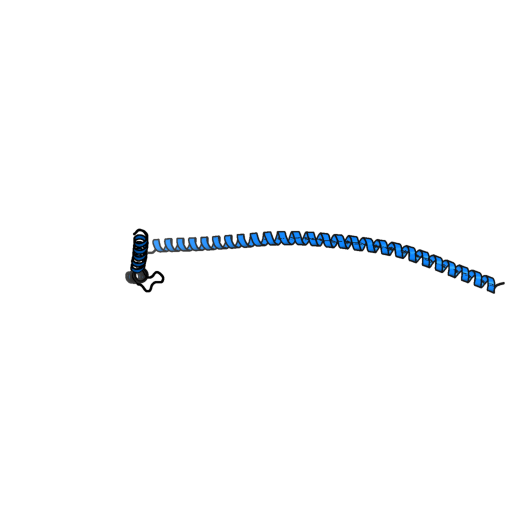0 78.31 125 SER A N 1
ATOM 988 C CA . SER A 1 125 ? -17.410 9.700 52.589 1.00 78.31 125 SER A CA 1
ATOM 989 C C . SER A 1 125 ? -16.822 10.848 51.777 1.00 78.31 125 SER A C 1
ATOM 991 O O . SER A 1 125 ? -16.951 10.909 50.554 1.00 78.31 125 SER A O 1
ATOM 993 N N . ALA A 1 126 ? -16.077 11.706 52.473 1.00 67.62 126 ALA A N 1
ATOM 994 C CA . ALA A 1 126 ? -15.259 12.758 51.878 1.00 67.62 126 ALA A CA 1
ATOM 995 C C . ALA A 1 126 ? -14.011 12.222 51.147 1.00 67.62 126 ALA A C 1
ATOM 997 O O . ALA A 1 126 ? -13.341 12.991 50.464 1.00 67.62 126 ALA A O 1
ATOM 998 N N . ALA A 1 127 ? -13.693 10.928 51.300 1.00 68.00 127 ALA A N 1
ATOM 999 C CA . ALA A 1 127 ? -12.546 10.272 50.668 1.00 68.00 127 ALA A CA 1
ATOM 1000 C C . ALA A 1 127 ? -12.834 9.739 49.250 1.00 68.00 127 ALA A C 1
ATOM 1002 O O . ALA A 1 127 ? -11.955 9.137 48.640 1.00 68.00 127 ALA A O 1
ATOM 1003 N N . SER A 1 128 ? -14.054 9.912 48.730 1.00 71.62 128 SER A N 1
ATOM 1004 C CA . SER A 1 128 ? -14.373 9.582 47.337 1.00 71.62 128 SER A CA 1
ATOM 1005 C C . SER A 1 128 ? -13.816 10.641 46.378 1.00 71.62 128 SER A C 1
ATOM 1007 O O . SER A 1 128 ? -13.689 11.806 46.753 1.00 71.62 128 SER A O 1
ATOM 1009 N N . ASP A 1 129 ? -13.541 10.266 45.123 1.00 67.75 129 ASP A N 1
ATOM 1010 C CA . ASP A 1 129 ? -13.036 11.181 44.076 1.00 67.75 129 ASP A CA 1
ATOM 1011 C C . ASP A 1 129 ? -13.929 12.425 43.873 1.00 67.75 129 ASP A C 1
ATOM 1013 O O . ASP A 1 129 ? -13.451 13.493 43.501 1.00 67.75 129 ASP A O 1
ATOM 1017 N N . GLY A 1 130 ? -15.232 12.310 44.164 1.00 67.06 130 GLY A N 1
ATOM 1018 C CA . GLY A 1 130 ? -16.204 13.412 44.124 1.00 67.06 130 GLY A CA 1
ATOM 1019 C C . GLY A 1 130 ? -16.469 14.103 45.471 1.00 67.06 130 GLY A C 1
ATOM 1020 O O . GLY A 1 130 ? -17.302 15.004 45.531 1.00 67.06 130 GLY A O 1
ATOM 1021 N N . GLY A 1 131 ? -15.811 13.677 46.556 1.00 73.88 131 GLY A N 1
ATOM 1022 C CA . GLY A 1 131 ? -15.927 14.226 47.915 1.00 73.88 131 GLY A CA 1
ATOM 1023 C C . GLY A 1 131 ? -17.274 14.029 48.623 1.00 73.88 131 GLY A C 1
ATOM 1024 O O . GLY A 1 131 ? -17.507 14.642 49.668 1.00 73.88 131 GLY A O 1
ATOM 1025 N N . GLY A 1 132 ? -18.148 13.181 48.079 1.00 84.44 132 GLY A N 1
ATOM 1026 C CA . GLY A 1 132 ? -19.467 12.871 48.630 1.00 84.44 132 GLY A CA 1
ATOM 1027 C C . GLY A 1 132 ? -20.485 14.018 48.543 1.00 84.44 132 GLY A C 1
ATOM 1028 O O . GLY A 1 132 ? -20.178 15.163 48.203 1.00 84.44 132 GLY A O 1
ATOM 1029 N N . ASN A 1 133 ? -21.736 13.714 48.894 1.00 86.56 133 ASN A N 1
ATOM 1030 C CA . ASN A 1 133 ? -22.868 14.638 48.760 1.00 86.56 133 ASN A CA 1
ATOM 1031 C C . ASN A 1 133 ? -22.701 15.907 49.614 1.00 86.56 133 ASN A C 1
ATOM 1033 O O . ASN A 1 133 ? -23.093 16.994 49.200 1.00 86.56 133 ASN A O 1
ATOM 1037 N N . LEU A 1 134 ? -22.091 15.801 50.801 1.00 85.56 134 LEU A N 1
ATOM 1038 C CA . LEU A 1 134 ? -21.884 16.958 51.679 1.00 85.56 134 LEU A CA 1
ATOM 1039 C C . LEU A 1 134 ? -20.932 17.987 51.056 1.00 85.56 134 LEU A C 1
ATOM 1041 O O . LEU A 1 134 ? -21.148 19.189 51.212 1.00 85.56 134 LEU A O 1
ATOM 1045 N N . LYS A 1 135 ? -19.888 17.535 50.350 1.00 86.12 135 LYS A N 1
ATOM 1046 C CA . LYS A 1 135 ? -18.979 18.445 49.651 1.00 86.12 135 LYS A CA 1
ATOM 1047 C C . LYS A 1 135 ? -19.689 19.132 48.490 1.00 86.12 135 LYS A C 1
ATOM 1049 O O . LYS A 1 135 ? -19.594 20.345 48.386 1.00 86.12 135 LYS A O 1
ATOM 1054 N N . GLN A 1 136 ? -20.483 18.394 47.714 1.00 85.88 136 GLN A N 1
ATOM 1055 C CA . GLN A 1 136 ? -21.292 18.973 46.636 1.00 85.88 136 GLN A CA 1
ATOM 1056 C C . GLN A 1 136 ? -22.243 20.067 47.146 1.00 85.88 136 GLN A C 1
ATOM 1058 O O . GLN A 1 136 ? -22.336 21.130 46.540 1.00 85.88 136 GLN A O 1
ATOM 1063 N N . VAL A 1 137 ? -22.899 19.851 48.293 1.00 89.44 137 VAL A N 1
ATOM 1064 C CA . VAL A 1 137 ? -23.766 20.867 48.920 1.00 89.44 137 VAL A CA 1
ATOM 1065 C C . VAL A 1 137 ? -22.962 22.082 49.396 1.00 89.44 137 VAL A C 1
ATOM 1067 O O . VAL A 1 137 ? -23.402 23.215 49.213 1.00 89.44 137 VAL A O 1
ATOM 1070 N N . LYS A 1 138 ? -21.770 21.878 49.972 1.00 89.62 138 LYS A N 1
ATOM 1071 C CA . LYS A 1 138 ? -20.884 22.985 50.373 1.00 89.62 138 LYS A CA 1
ATOM 1072 C C . LYS A 1 138 ? -20.396 23.796 49.176 1.00 89.62 138 LYS A C 1
ATOM 1074 O O . LYS A 1 138 ? -20.436 25.020 49.229 1.00 89.62 138 LYS A O 1
ATOM 1079 N N . ASP A 1 139 ? -19.978 23.130 48.106 1.00 89.62 139 ASP A N 1
ATOM 1080 C CA . ASP A 1 139 ? -19.498 23.781 46.887 1.00 89.62 139 ASP A CA 1
ATOM 1081 C C . ASP A 1 139 ? -20.631 24.563 46.203 1.00 89.62 139 ASP A C 1
ATOM 1083 O O . ASP A 1 139 ? -20.417 25.681 45.727 1.00 89.62 139 ASP A O 1
ATOM 1087 N N . PHE A 1 140 ? -21.854 24.021 46.224 1.00 92.50 140 PHE A N 1
ATOM 1088 C CA . PHE A 1 140 ? -23.054 24.709 45.753 1.00 92.50 140 PHE A CA 1
ATOM 1089 C C . PHE A 1 140 ? -23.389 25.947 46.598 1.00 92.50 140 PHE A C 1
ATOM 1091 O O . PHE A 1 140 ? -23.615 27.021 46.043 1.00 92.50 140 PHE A O 1
ATOM 1098 N N . ASN A 1 141 ? -23.346 25.849 47.929 1.00 93.06 141 ASN A N 1
ATOM 1099 C CA . ASN A 1 141 ? -23.562 27.010 48.798 1.00 93.06 141 ASN A CA 1
ATOM 1100 C C . ASN A 1 141 ? -22.479 28.079 48.607 1.00 93.06 141 ASN A C 1
ATOM 1102 O O . ASN A 1 141 ? -22.805 29.249 48.452 1.00 93.06 141 ASN A O 1
ATOM 1106 N N . ALA A 1 142 ? -21.207 27.690 48.508 1.00 93.69 142 ALA A N 1
ATOM 1107 C CA . ALA A 1 142 ? -20.114 28.622 48.228 1.00 93.69 142 ALA A CA 1
ATOM 1108 C C . ALA A 1 142 ? -20.240 29.282 46.841 1.00 93.69 142 ALA A C 1
ATOM 1110 O O . ALA A 1 142 ? -19.716 30.372 46.601 1.00 93.69 142 ALA A O 1
ATOM 1111 N N . PHE A 1 143 ? -20.891 28.618 45.884 1.00 93.12 143 PHE A N 1
ATOM 1112 C CA . PHE A 1 143 ? -21.256 29.225 44.608 1.00 93.12 143 PHE A CA 1
ATOM 1113 C C . PHE A 1 143 ? -22.387 30.253 44.771 1.00 93.12 143 PHE A C 1
ATOM 1115 O O . PHE A 1 143 ? -22.260 31.360 44.251 1.00 93.12 143 PHE A O 1
ATOM 1122 N N . LEU A 1 144 ? -23.441 29.933 45.528 1.00 94.81 144 LEU A N 1
ATOM 1123 C CA . LEU A 1 144 ? -24.540 30.866 45.808 1.00 94.81 144 LEU A CA 1
ATOM 1124 C C . LEU A 1 144 ? -24.078 32.106 46.580 1.00 94.81 144 LEU A C 1
ATOM 1126 O O . LEU A 1 144 ? -24.474 33.212 46.230 1.00 94.81 144 LEU A O 1
ATOM 1130 N N . GLU A 1 145 ? -23.207 31.945 47.574 1.00 93.38 145 GLU A N 1
ATOM 1131 C CA . GLU A 1 145 ? -22.633 33.063 48.334 1.00 93.38 145 GLU A CA 1
ATOM 1132 C C . GLU A 1 145 ? -21.821 34.003 47.433 1.00 93.38 145 GLU A C 1
ATOM 1134 O O . GLU A 1 145 ? -21.962 35.221 47.518 1.00 93.38 145 GLU A O 1
ATOM 1139 N N . ARG A 1 146 ? -21.024 33.453 46.505 1.00 91.56 146 ARG A N 1
ATOM 1140 C CA . ARG A 1 146 ? -20.298 34.257 45.506 1.00 91.56 146 ARG A CA 1
ATOM 1141 C C . ARG A 1 146 ? -21.233 34.985 44.546 1.00 91.56 146 ARG A C 1
ATOM 1143 O O . ARG A 1 146 ? -20.951 36.120 44.181 1.00 91.56 146 ARG A O 1
ATOM 1150 N N . ALA A 1 147 ? -22.318 34.339 44.124 1.00 90.06 147 ALA A N 1
ATOM 1151 C CA . ALA A 1 147 ? -23.309 34.961 43.253 1.00 90.06 147 ALA A CA 1
ATOM 1152 C C . ALA A 1 147 ? -24.065 36.089 43.973 1.00 90.06 147 ALA A C 1
ATOM 1154 O O . ALA A 1 147 ? -24.278 37.144 43.384 1.00 90.06 147 ALA A O 1
ATOM 1155 N N . ALA A 1 148 ? -24.416 35.890 45.246 1.00 89.56 148 ALA A N 1
ATOM 1156 C CA . ALA A 1 148 ? -25.052 36.908 46.075 1.00 89.56 148 ALA A CA 1
ATOM 1157 C C . ALA A 1 148 ? -24.133 38.122 46.293 1.00 89.56 148 ALA A C 1
ATOM 1159 O O . ALA A 1 148 ? -24.565 39.247 46.079 1.00 89.56 148 ALA A O 1
ATOM 1160 N N . ALA A 1 149 ? -22.851 37.903 46.603 1.00 87.62 149 ALA A N 1
ATOM 1161 C CA . ALA A 1 149 ? -21.873 38.980 46.789 1.00 87.62 149 ALA A CA 1
ATOM 1162 C C . ALA A 1 149 ? -21.574 39.796 45.515 1.00 87.62 149 ALA A C 1
ATOM 1164 O O . ALA A 1 149 ? -21.042 40.893 45.607 1.00 87.62 149 ALA A O 1
ATOM 1165 N N . ALA A 1 150 ? -21.864 39.260 44.326 1.00 86.38 150 ALA A N 1
ATOM 1166 C CA . ALA A 1 150 ? -21.733 39.984 43.060 1.00 86.38 150 ALA A CA 1
ATOM 1167 C C . ALA A 1 150 ? -22.991 40.795 42.690 1.00 86.38 150 ALA A C 1
ATOM 1169 O O . ALA A 1 150 ? -22.960 41.553 41.719 1.00 86.38 150 ALA A O 1
ATOM 1170 N N . LEU A 1 151 ? -24.102 40.576 43.402 1.00 80.75 151 LEU A N 1
ATOM 1171 C CA . LEU A 1 151 ? -25.386 41.254 43.208 1.00 80.75 151 LEU A CA 1
ATOM 1172 C C . LEU A 1 151 ? -25.630 42.382 44.228 1.00 80.75 151 LEU A C 1
ATOM 1174 O O . LEU A 1 151 ? -26.496 43.219 43.970 1.00 80.75 151 LEU A O 1
ATOM 1178 N N . GLU A 1 152 ? -24.899 42.400 45.348 1.00 57.41 152 GLU A N 1
ATOM 1179 C CA . GLU A 1 152 ? -24.754 43.562 46.248 1.00 57.41 152 GLU A CA 1
ATOM 1180 C C . GLU A 1 152 ? -23.745 44.582 45.698 1.00 57.41 152 GLU A C 1
ATOM 1182 O O . GLU A 1 152 ? -24.017 45.797 45.845 1.00 57.41 152 GLU A O 1
#

Sequence (152 aa):
LRALEAFQEELRTRLLEHTIALDTMHALKKRVRSVQKEKLSLRTDIMRIRAEREQVALKMDAVRIRHETASKESLNRLGLSSTMDDIELAIENGKSAPDLNPKEQKAAELSNLELLISRIASQASAASDGGGNLKQVKDFNAFLERAAAALE

Radius of gyration: 48.62 Å; chains: 1; bounding box: 89×67×120 Å

Secondary structure (DSSP, 8-state):
-HHHHHHHHHHHHHHHHHHHHHHHHHHHHHHHHHHHHHHHHHHHHHHHHHHHHHHHHHHHHHHHHHHHHHHHHHHHHHHHHHHHHHHHHHHHHHHHSPPPPHHHHHHHHHHHHHHHHHHHHHHH-TTSTT-HHHHHHHHHHHHHHHHHHTT-